Protein AF-A0A949HVX9-F1 (afdb_monomer_lite)

Sequence (159 aa):
MKTILMLPGAVFFIVCVFFFSPPAWAALSRADWGAPQVAVSESGGTWTIAGQKQVVRLDARTLALDIHAQGVDWRLFPSGTNDMIVKFHGRKFHMALADARDISIQPYDTGFKTGVKVTLSGFQHEGQDLDLTLYLTVCLQGANEELVFDTAATEGQAA

Radius of gyration: 30.61 Å; chains: 1; bounding box: 86×63×87 Å

pLDDT: mean 87.45, std 17.03, range [40.0, 98.81]

Foldseek 3Di:
DDDDDDDDDDPDPPPPPPPPPPPPPPDQDLVSVFWFPWDWDDDPQWIWIDTPFKIWIARQQQRWIWIDGPNDIDIDGGWDQAPDWKAAPNDTGTHTLNLFPDWDKDWDDPSFKTGIKIKGAQHDDPNDTFQKIKIWTFIQGGPNRPTDIDIDMDHDRMD

Secondary structure (DSSP, 8-state):
--------------------PPP--PPPPGGGGT----EEEEETTEEEEE-SSEEEEEETTT--EEEEETTEEEEE----TTSEEEEETTEEEEE-GGG-SEEEEEEEE-SSEEEEEEEEE--EETTEEP-EEEEEEEEEETTTTEEEEEEEEEESSB-

Structure (mmCIF, N/CA/C/O backbone):
data_AF-A0A949HVX9-F1
#
_entry.id   AF-A0A949HVX9-F1
#
loop_
_atom_site.group_PDB
_atom_site.id
_atom_site.type_symbol
_atom_site.label_atom_id
_atom_site.label_alt_id
_atom_site.label_comp_id
_atom_site.label_asym_id
_atom_site.label_entity_id
_atom_site.label_seq_id
_atom_site.pdbx_PDB_ins_code
_atom_site.Cartn_x
_atom_site.Cartn_y
_atom_site.Cartn_z
_atom_site.occupancy
_atom_site.B_iso_or_equiv
_atom_site.auth_seq_id
_atom_site.auth_comp_id
_atom_site.auth_asym_id
_atom_site.auth_atom_id
_atom_site.pdbx_PDB_model_num
ATOM 1 N N . MET A 1 1 ? 66.615 47.484 -61.111 1.00 41.00 1 MET A N 1
ATOM 2 C CA . MET A 1 1 ? 65.293 47.951 -60.633 1.00 41.00 1 MET A CA 1
ATOM 3 C C . MET A 1 1 ? 64.974 47.232 -59.332 1.00 41.00 1 MET A C 1
ATOM 5 O O . MET A 1 1 ? 65.143 46.024 -59.263 1.00 41.00 1 MET A O 1
ATOM 9 N N . LYS A 1 2 ? 64.659 48.011 -58.291 1.00 40.00 2 LYS A N 1
ATOM 10 C CA . LYS A 1 2 ? 64.444 47.607 -56.892 1.00 40.00 2 LYS A CA 1
ATOM 11 C C . LYS A 1 2 ? 63.163 46.787 -56.736 1.00 40.00 2 LYS A C 1
ATOM 13 O O . LYS A 1 2 ? 62.130 47.275 -57.172 1.00 40.00 2 LYS A O 1
ATOM 18 N N . THR A 1 3 ? 63.219 45.673 -56.003 1.00 42.44 3 THR A N 1
ATOM 19 C CA . THR A 1 3 ? 62.067 45.175 -55.229 1.00 42.44 3 THR A CA 1
ATOM 20 C C . THR A 1 3 ? 62.560 44.423 -53.993 1.00 42.44 3 THR A C 1
ATOM 22 O O . THR A 1 3 ? 62.956 43.270 -54.098 1.00 42.44 3 THR A O 1
ATOM 25 N N . ILE A 1 4 ? 62.550 45.076 -52.828 1.00 44.19 4 ILE A N 1
ATOM 26 C CA . ILE A 1 4 ? 62.495 44.424 -51.510 1.00 44.19 4 ILE A CA 1
ATOM 27 C C . ILE A 1 4 ? 61.557 45.289 -50.668 1.00 44.19 4 ILE A C 1
ATOM 29 O O . ILE A 1 4 ? 61.883 46.431 -50.348 1.00 44.19 4 ILE A O 1
ATOM 33 N N . LEU A 1 5 ? 60.373 44.757 -50.373 1.00 40.41 5 LEU A N 1
ATOM 34 C CA . LEU A 1 5 ? 59.415 45.331 -49.437 1.00 40.41 5 LEU A CA 1
ATOM 35 C C . LEU A 1 5 ? 59.586 44.576 -48.110 1.00 40.41 5 LEU A C 1
ATOM 37 O O . LEU A 1 5 ? 59.277 43.390 -48.030 1.00 40.41 5 LEU A O 1
ATOM 41 N N . MET A 1 6 ? 60.133 45.247 -47.096 1.00 45.16 6 MET A N 1
ATOM 42 C CA . MET A 1 6 ? 60.103 44.784 -45.706 1.00 45.16 6 MET A CA 1
ATOM 43 C C . MET A 1 6 ? 58.703 45.032 -45.128 1.00 45.16 6 MET A C 1
ATOM 45 O O . MET A 1 6 ? 58.199 46.149 -45.219 1.00 45.16 6 MET A O 1
ATOM 49 N N . LEU A 1 7 ? 58.106 44.020 -44.494 1.00 48.00 7 LEU A N 1
ATOM 50 C CA . LEU A 1 7 ? 56.978 44.180 -43.569 1.00 48.00 7 LEU A CA 1
ATOM 51 C C . LEU A 1 7 ? 57.454 43.846 -42.143 1.00 48.00 7 LEU A C 1
ATOM 53 O O . LEU A 1 7 ? 58.252 42.919 -41.982 1.00 48.00 7 LEU A O 1
ATOM 57 N N . PRO A 1 8 ? 57.013 44.597 -41.117 1.00 51.44 8 PRO A N 1
ATOM 58 C CA . PRO A 1 8 ? 57.473 44.427 -39.747 1.00 51.44 8 PRO A CA 1
ATOM 59 C C . PRO A 1 8 ? 56.808 43.215 -39.088 1.00 51.44 8 PRO A C 1
ATOM 61 O O . PRO A 1 8 ? 55.674 42.852 -39.399 1.00 51.44 8 PRO A O 1
ATOM 64 N N . GLY A 1 9 ? 57.551 42.586 -38.178 1.00 52.44 9 GLY A N 1
ATOM 65 C CA . GLY A 1 9 ? 57.164 41.361 -37.493 1.00 52.44 9 GLY A CA 1
ATOM 66 C C . GLY A 1 9 ? 55.847 41.486 -36.732 1.00 52.44 9 GLY A C 1
ATOM 67 O O . GLY A 1 9 ? 55.685 42.345 -35.868 1.00 52.44 9 GLY A O 1
ATOM 68 N N . ALA A 1 10 ? 54.929 40.571 -37.026 1.00 49.56 10 ALA A N 1
ATOM 69 C CA . ALA A 1 10 ? 53.779 40.295 -36.186 1.00 49.56 10 ALA A CA 1
ATOM 70 C C . ALA A 1 10 ? 54.189 39.239 -35.150 1.00 49.56 10 ALA A C 1
ATOM 72 O O . ALA A 1 10 ? 54.368 38.064 -35.472 1.00 49.56 10 ALA A O 1
ATOM 73 N N . VAL A 1 11 ? 54.373 39.670 -33.903 1.00 56.47 11 VAL A N 1
ATOM 74 C CA . VAL A 1 11 ? 54.506 38.773 -32.751 1.00 56.47 11 VAL A CA 1
ATOM 75 C C . VAL A 1 11 ? 53.143 38.122 -32.524 1.00 56.47 11 VAL A C 1
ATOM 77 O O . VAL A 1 11 ? 52.199 38.765 -32.072 1.00 56.47 11 VAL A O 1
ATOM 80 N N . PHE A 1 12 ? 53.029 36.846 -32.884 1.00 43.28 12 PHE A N 1
ATOM 81 C CA . PHE A 1 12 ? 51.829 36.042 -32.674 1.00 43.28 12 PHE A CA 1
ATOM 82 C C . PHE A 1 12 ? 51.803 35.577 -31.210 1.00 43.28 12 PHE A C 1
ATOM 84 O O .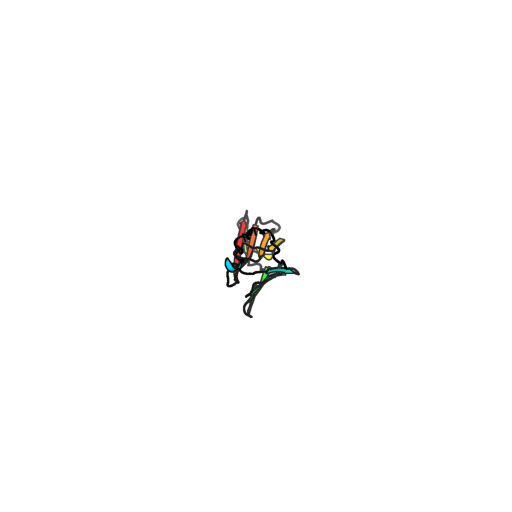 PHE A 1 12 ? 52.428 34.582 -30.847 1.00 43.28 12 PHE A O 1
ATOM 91 N N . PHE A 1 13 ? 51.114 36.318 -30.341 1.00 45.69 13 PHE A N 1
ATOM 92 C CA . PHE A 1 13 ? 50.778 35.835 -29.001 1.00 45.69 13 PHE A CA 1
ATOM 93 C C . PHE A 1 13 ? 49.689 34.763 -29.142 1.00 45.69 13 PHE A C 1
ATOM 95 O O . PHE A 1 13 ? 48.502 35.068 -29.246 1.00 45.69 13 PHE A O 1
ATOM 102 N N . ILE A 1 14 ? 50.095 33.492 -29.183 1.00 59.75 14 ILE A N 1
ATOM 103 C CA . ILE A 1 14 ? 49.174 32.365 -29.023 1.00 59.75 14 ILE A CA 1
ATOM 104 C C . ILE A 1 14 ? 48.728 32.364 -27.559 1.00 59.75 14 ILE A C 1
ATOM 106 O O . ILE A 1 14 ? 49.444 31.914 -26.667 1.00 59.75 14 ILE A O 1
ATOM 110 N N . VAL A 1 15 ? 47.538 32.905 -27.304 1.00 58.31 15 VAL A N 1
ATOM 111 C CA . VAL A 1 15 ? 46.822 32.691 -26.046 1.00 58.31 15 VAL A CA 1
ATOM 112 C C . VAL A 1 15 ? 46.255 31.274 -26.106 1.00 58.31 15 VAL A C 1
ATOM 114 O O . VAL A 1 15 ? 45.224 31.030 -26.729 1.00 58.31 15 VAL A O 1
ATOM 117 N N . CYS A 1 16 ? 46.951 30.320 -25.485 1.00 51.69 16 CYS A N 1
ATOM 118 C CA . CYS A 1 16 ? 46.395 29.002 -25.191 1.00 51.69 16 CYS A CA 1
ATOM 119 C C . CYS A 1 16 ? 45.261 29.171 -24.174 1.00 51.69 16 CYS A C 1
ATOM 121 O O . CYS A 1 16 ? 45.486 29.150 -22.964 1.00 51.69 16 CYS A O 1
ATOM 123 N N . VAL A 1 17 ? 44.036 29.360 -24.663 1.00 58.97 17 VAL A N 1
ATOM 124 C CA . VAL A 1 17 ? 42.829 29.210 -23.850 1.00 58.97 17 VAL A CA 1
ATOM 125 C C . VAL A 1 17 ? 42.705 27.724 -23.529 1.00 58.97 17 VAL A C 1
ATOM 127 O O . VAL A 1 17 ? 42.188 26.939 -24.322 1.00 58.97 17 VAL A O 1
ATOM 130 N N . PHE A 1 18 ? 43.229 27.314 -22.375 1.00 54.19 18 PHE A N 1
ATOM 131 C CA . PHE A 1 18 ? 42.891 26.022 -21.798 1.00 54.19 18 PHE A CA 1
ATOM 132 C C . PHE A 1 18 ? 41.406 26.068 -21.439 1.00 54.19 18 PHE A C 1
ATOM 134 O O . PHE A 1 18 ? 41.018 26.639 -20.421 1.00 54.19 18 PHE A O 1
ATOM 141 N N . PHE A 1 19 ? 40.565 25.488 -22.296 1.00 53.09 19 PHE A N 1
ATOM 142 C CA . PHE A 1 19 ? 39.205 25.124 -21.925 1.00 53.09 19 PHE A CA 1
ATOM 143 C C . PHE A 1 19 ? 39.306 24.083 -20.810 1.00 53.09 19 PHE A C 1
ATOM 145 O O . PHE A 1 19 ? 39.463 22.889 -21.061 1.00 53.09 19 PHE A O 1
ATOM 152 N N . PHE A 1 20 ? 39.265 24.555 -19.566 1.00 53.84 20 PHE A N 1
ATOM 153 C CA . PHE A 1 20 ? 39.072 23.720 -18.391 1.00 53.84 20 PHE A CA 1
ATOM 154 C C . PHE A 1 20 ? 37.652 23.151 -18.491 1.00 53.84 20 PHE A C 1
ATOM 156 O O . PHE A 1 20 ? 36.691 23.747 -18.012 1.00 53.84 20 PHE A O 1
ATOM 163 N N . SER A 1 21 ? 37.497 22.036 -19.208 1.00 62.53 21 SER A N 1
ATOM 164 C CA . SER A 1 21 ? 36.265 21.257 -19.136 1.00 62.53 21 SER A CA 1
ATOM 165 C C . SER A 1 21 ? 36.214 20.685 -17.723 1.00 62.53 21 SER A C 1
ATOM 167 O O . SER A 1 21 ? 37.126 19.932 -17.363 1.00 62.53 21 SER A O 1
ATOM 169 N N . PRO A 1 22 ? 35.228 21.056 -16.888 1.00 64.00 22 PRO A N 1
ATOM 170 C CA . PRO A 1 22 ? 35.071 20.391 -15.608 1.00 64.00 22 PRO A CA 1
ATOM 171 C C . PRO A 1 22 ? 34.901 18.890 -15.880 1.00 64.00 22 PRO A C 1
ATOM 173 O O . PRO A 1 22 ? 34.245 18.526 -16.863 1.00 64.00 22 PRO A O 1
ATOM 176 N N . PRO A 1 23 ? 35.509 18.007 -15.070 1.00 63.56 23 PRO A N 1
ATOM 177 C CA . PRO A 1 23 ? 35.271 16.583 -15.214 1.00 63.56 23 PRO A CA 1
ATOM 178 C C . PRO A 1 23 ? 33.762 16.353 -15.130 1.00 63.56 23 PRO A C 1
ATOM 180 O O . PRO A 1 23 ? 33.113 16.779 -14.174 1.00 63.56 23 PRO A O 1
ATOM 183 N N . ALA A 1 24 ? 33.199 15.717 -16.156 1.00 64.06 24 ALA A N 1
ATOM 184 C CA . ALA A 1 24 ? 31.819 15.275 -16.136 1.00 64.06 24 ALA A CA 1
ATOM 185 C C . ALA A 1 24 ? 31.716 14.149 -15.104 1.00 64.06 24 ALA A C 1
ATOM 187 O O . ALA A 1 24 ? 31.869 12.971 -15.421 1.00 64.06 24 ALA A O 1
ATOM 188 N N . TRP A 1 25 ? 31.502 14.509 -13.843 1.00 58.50 25 TRP A N 1
ATOM 189 C CA . TRP A 1 25 ? 30.959 13.582 -12.868 1.00 58.50 25 TRP A CA 1
ATOM 190 C C . TRP A 1 25 ? 29.518 13.330 -13.297 1.00 58.50 25 TRP A C 1
ATOM 192 O O . TRP A 1 25 ? 28.603 14.061 -12.922 1.00 58.50 25 TRP A O 1
ATOM 202 N N . ALA A 1 26 ? 29.330 12.356 -14.188 1.00 66.19 26 ALA A N 1
ATOM 203 C CA . ALA A 1 26 ? 28.004 11.874 -14.516 1.00 66.19 26 ALA A CA 1
ATOM 204 C C . ALA A 1 26 ? 27.376 11.393 -13.205 1.00 66.19 26 ALA A C 1
ATOM 206 O O . ALA A 1 26 ? 27.927 10.517 -12.536 1.00 66.19 26 ALA A O 1
ATOM 207 N N . ALA A 1 27 ? 26.267 12.016 -12.804 1.00 71.81 27 ALA A N 1
ATOM 208 C CA . ALA A 1 27 ? 25.485 11.519 -11.688 1.00 71.81 27 ALA A CA 1
ATOM 209 C C . ALA A 1 27 ? 25.090 10.077 -12.021 1.00 71.81 27 ALA A C 1
ATOM 211 O O . ALA A 1 27 ? 24.466 9.838 -13.056 1.00 71.81 27 ALA A O 1
ATOM 212 N N . LEU A 1 28 ? 25.514 9.131 -11.181 1.00 68.94 28 LEU A N 1
ATOM 213 C CA . LEU A 1 28 ? 25.163 7.724 -11.332 1.00 68.94 28 LEU A CA 1
ATOM 214 C C . LEU A 1 28 ? 23.642 7.603 -11.441 1.00 68.94 28 LEU A C 1
ATOM 216 O O . LEU A 1 28 ? 22.901 8.204 -10.655 1.00 68.94 28 LEU A O 1
ATOM 220 N N . SER A 1 29 ? 23.185 6.861 -12.443 1.00 73.44 29 SER A N 1
ATOM 221 C CA . SER A 1 29 ? 21.766 6.619 -12.650 1.00 73.44 29 SER A CA 1
ATOM 222 C C . SER A 1 29 ? 21.205 5.780 -11.503 1.00 73.44 29 SER A C 1
ATOM 224 O O . SER A 1 29 ? 21.926 5.090 -10.786 1.00 73.44 29 SER A O 1
ATOM 226 N N . ARG A 1 30 ? 19.884 5.802 -11.325 1.00 71.50 30 ARG A N 1
ATOM 227 C CA . ARG A 1 30 ? 19.208 4.989 -10.301 1.00 71.50 30 ARG A CA 1
ATOM 228 C C . ARG A 1 30 ? 19.527 3.493 -10.426 1.00 71.50 30 ARG A C 1
ATOM 230 O O . ARG A 1 30 ? 19.691 2.810 -9.419 1.00 71.50 30 ARG A O 1
ATOM 237 N N . ALA A 1 31 ? 19.654 3.024 -11.668 1.00 71.19 31 ALA A N 1
ATOM 238 C CA . ALA A 1 31 ? 20.035 1.656 -11.986 1.00 71.19 31 ALA A CA 1
ATOM 239 C C . ALA A 1 31 ? 21.468 1.339 -11.525 1.00 71.19 31 ALA A C 1
ATOM 241 O O . ALA A 1 31 ? 21.718 0.237 -11.043 1.00 71.19 31 ALA A O 1
ATOM 242 N N . ASP A 1 32 ? 22.379 2.316 -11.580 1.00 73.00 32 ASP A N 1
ATOM 243 C CA . ASP A 1 32 ? 23.760 2.156 -11.101 1.00 73.00 32 ASP A CA 1
ATOM 244 C C . ASP A 1 32 ? 23.834 2.014 -9.567 1.00 73.00 32 ASP A C 1
ATOM 246 O O . ASP A 1 32 ? 24.796 1.457 -9.043 1.00 73.00 32 ASP A O 1
ATOM 250 N N . TRP A 1 33 ? 22.794 2.457 -8.847 1.00 71.88 33 TRP A N 1
ATOM 251 C CA . TRP A 1 33 ? 22.609 2.232 -7.405 1.00 71.88 33 TRP A CA 1
ATOM 252 C C . TRP A 1 33 ? 21.775 0.983 -7.073 1.00 71.88 33 TRP A C 1
ATOM 254 O O . TRP A 1 33 ? 21.507 0.714 -5.902 1.00 71.88 33 TRP A O 1
ATOM 264 N N . GLY A 1 34 ? 21.354 0.214 -8.083 1.00 68.62 34 GLY A N 1
ATOM 265 C CA . GLY A 1 34 ? 20.570 -1.012 -7.911 1.00 68.62 34 GLY A CA 1
ATOM 266 C C . GLY A 1 34 ? 19.076 -0.801 -7.642 1.00 68.62 34 GLY A C 1
ATOM 267 O O . GLY A 1 34 ? 18.391 -1.757 -7.273 1.00 68.62 34 GLY A O 1
ATOM 268 N N . ALA A 1 35 ? 18.554 0.415 -7.826 1.00 73.06 35 ALA A N 1
ATOM 269 C CA . ALA A 1 35 ? 17.131 0.700 -7.676 1.00 73.06 35 ALA A CA 1
ATOM 270 C C . ALA A 1 35 ? 16.369 0.410 -8.983 1.00 73.06 35 ALA A C 1
ATOM 272 O O . ALA A 1 35 ? 16.822 0.833 -10.055 1.00 73.06 35 ALA A O 1
ATOM 273 N N . PRO A 1 36 ? 15.206 -0.262 -8.926 1.00 79.44 36 PRO A N 1
ATOM 274 C CA . PRO A 1 36 ? 14.437 -0.562 -10.125 1.00 79.44 36 PRO A CA 1
ATOM 275 C C . PRO A 1 36 ? 13.858 0.710 -10.754 1.00 79.44 36 PRO A C 1
ATOM 277 O O . PRO A 1 36 ? 13.480 1.664 -10.069 1.00 79.44 36 PRO A O 1
ATOM 280 N N . GLN A 1 37 ? 13.749 0.714 -12.083 1.00 88.50 37 GLN A N 1
ATOM 281 C CA . GLN A 1 37 ? 13.057 1.771 -12.815 1.00 88.50 37 GLN A CA 1
ATOM 282 C C . GLN A 1 37 ? 11.550 1.494 -12.801 1.00 88.50 37 GLN A C 1
ATOM 284 O O . GLN A 1 37 ? 11.033 0.768 -13.651 1.00 88.50 37 GLN A O 1
ATOM 289 N N . VAL A 1 38 ? 10.863 2.085 -11.826 1.00 94.88 38 VAL A N 1
ATOM 290 C CA . VAL A 1 38 ? 9.435 1.873 -11.565 1.00 94.88 38 VAL A CA 1
ATOM 291 C C . VAL A 1 38 ? 8.652 3.156 -11.812 1.00 94.88 38 VAL A C 1
ATOM 293 O O . VAL A 1 38 ? 9.041 4.228 -11.346 1.00 94.88 38 VAL A O 1
ATOM 296 N N . ALA A 1 39 ? 7.523 3.042 -12.505 1.00 96.25 39 ALA A N 1
ATOM 297 C CA . ALA A 1 39 ? 6.536 4.104 -12.642 1.00 96.25 39 ALA A CA 1
ATOM 298 C C . ALA A 1 39 ? 5.310 3.803 -11.772 1.00 96.25 39 ALA A C 1
ATOM 300 O O . ALA A 1 39 ? 4.814 2.677 -11.754 1.00 96.25 39 ALA A O 1
ATOM 301 N N . VAL A 1 40 ? 4.812 4.820 -11.070 1.00 98.31 40 VAL A N 1
ATOM 302 C CA . VAL A 1 40 ? 3.602 4.729 -10.245 1.00 98.31 40 VAL A CA 1
ATOM 303 C C . VAL A 1 40 ? 2.574 5.706 -10.792 1.00 98.31 40 VAL A C 1
ATOM 305 O O . VAL A 1 40 ? 2.875 6.885 -10.971 1.00 98.31 40 VAL A O 1
ATOM 308 N N . SER A 1 41 ? 1.367 5.221 -11.061 1.00 98.44 41 SER A N 1
ATOM 309 C CA . SER A 1 41 ? 0.265 6.033 -11.583 1.00 98.44 41 SER A CA 1
ATOM 310 C C . SER A 1 41 ? -1.067 5.600 -10.991 1.00 98.44 41 SER A C 1
ATOM 312 O O . SER A 1 41 ? -1.262 4.418 -10.716 1.00 98.44 41 SER A O 1
ATOM 314 N N . GLU A 1 42 ? -2.003 6.534 -10.875 1.00 98.31 42 GLU A N 1
ATOM 315 C CA . GLU A 1 42 ? -3.385 6.271 -10.476 1.00 98.31 42 GLU A CA 1
ATOM 316 C C . GLU A 1 42 ? -4.320 6.604 -11.640 1.00 98.31 42 GLU A C 1
ATOM 318 O O . GLU A 1 42 ? -4.105 7.578 -12.367 1.00 98.31 42 GLU A O 1
ATOM 323 N N . SER A 1 43 ? -5.316 5.747 -11.857 1.00 97.75 43 SER A N 1
ATOM 324 C CA . SER A 1 43 ? -6.414 6.012 -12.779 1.00 97.75 43 SER A CA 1
ATOM 325 C C . SER A 1 43 ? -7.637 5.197 -12.381 1.00 97.75 43 SER A C 1
ATOM 327 O O . SER A 1 43 ? -7.563 3.974 -12.243 1.00 97.75 43 SER A O 1
ATOM 329 N N . GLY A 1 44 ? -8.777 5.870 -12.223 1.00 95.56 44 GLY A N 1
ATOM 330 C CA . GLY A 1 44 ? -10.063 5.217 -11.986 1.00 95.56 44 GLY A CA 1
ATOM 331 C C . GLY A 1 44 ? -10.117 4.402 -10.692 1.00 95.56 44 GLY A C 1
ATOM 332 O O . GLY A 1 44 ? -10.794 3.377 -10.660 1.00 95.56 44 GLY A O 1
ATOM 333 N N . GLY A 1 45 ? -9.391 4.811 -9.647 1.00 96.25 45 GLY A N 1
ATOM 334 C CA . GLY A 1 45 ? -9.320 4.080 -8.380 1.00 96.25 45 GLY A CA 1
ATOM 335 C C . GLY A 1 45 ? -8.395 2.864 -8.418 1.00 96.25 45 GLY A C 1
ATOM 336 O O . GLY A 1 45 ? -8.383 2.084 -7.471 1.00 96.25 45 GLY A O 1
ATOM 337 N N . THR A 1 46 ? -7.614 2.690 -9.486 1.00 98.50 46 THR A N 1
ATOM 338 C CA . THR A 1 46 ? -6.581 1.656 -9.582 1.00 98.50 46 THR A CA 1
ATOM 339 C C . THR A 1 46 ? -5.200 2.295 -9.569 1.00 98.50 46 THR A C 1
ATOM 341 O O . THR A 1 46 ? -4.867 3.125 -10.419 1.00 98.50 46 THR A O 1
ATOM 344 N N . TRP A 1 47 ? -4.364 1.857 -8.635 1.00 98.75 47 TRP A N 1
ATOM 345 C CA . TRP A 1 47 ? -2.951 2.206 -8.575 1.00 98.75 47 TRP A CA 1
ATOM 346 C C . TRP A 1 47 ? -2.134 1.187 -9.349 1.00 98.75 47 TRP A C 1
ATOM 348 O O . TRP A 1 47 ? -2.209 -0.006 -9.079 1.00 98.75 47 TRP A O 1
ATOM 358 N N . THR A 1 48 ? -1.342 1.651 -10.306 1.00 98.81 48 THR A N 1
ATOM 359 C CA . THR A 1 48 ? -0.440 0.812 -11.099 1.00 98.81 48 THR A CA 1
ATOM 360 C C . THR A 1 48 ? 1.002 1.090 -10.700 1.00 98.81 48 THR A C 1
ATOM 362 O O . THR A 1 48 ? 1.438 2.239 -10.722 1.00 98.81 48 THR A O 1
ATOM 365 N N . ILE A 1 49 ? 1.736 0.029 -10.372 1.00 98.69 49 ILE A N 1
ATOM 366 C CA . ILE A 1 49 ? 3.178 0.014 -10.123 1.00 98.69 49 ILE A CA 1
ATOM 367 C C . ILE A 1 49 ? 3.804 -0.777 -11.272 1.00 98.69 49 ILE A C 1
ATOM 369 O O . ILE A 1 49 ? 3.728 -2.006 -11.310 1.00 98.69 49 ILE A O 1
ATOM 373 N N . ALA A 1 50 ? 4.359 -0.069 -12.249 1.00 98.19 50 ALA A N 1
ATOM 374 C CA . ALA A 1 50 ? 4.917 -0.650 -13.462 1.00 98.19 50 ALA A CA 1
ATOM 375 C C . ALA A 1 50 ? 6.446 -0.674 -13.388 1.00 98.19 50 ALA A C 1
ATOM 377 O O . ALA A 1 50 ? 7.091 0.374 -13.463 1.00 98.19 50 ALA A O 1
ATOM 378 N N . GLY A 1 51 ? 7.012 -1.869 -13.239 1.00 96.12 51 GLY A N 1
ATOM 379 C CA . GLY A 1 51 ? 8.420 -2.138 -13.503 1.00 96.12 51 GLY A CA 1
ATOM 380 C C . GLY A 1 51 ? 8.657 -2.541 -14.963 1.00 96.12 51 GLY A C 1
ATOM 381 O O . GLY A 1 51 ? 7.767 -2.459 -15.812 1.00 96.12 51 GLY A O 1
ATOM 382 N N . GLN A 1 52 ? 9.873 -2.978 -15.265 1.00 94.44 52 GLN A N 1
ATOM 383 C CA . GLN A 1 52 ? 10.287 -3.535 -16.553 1.00 94.44 52 GLN A CA 1
ATOM 384 C C . GLN A 1 52 ? 9.932 -5.022 -16.698 1.00 94.44 52 GLN A C 1
ATOM 386 O O . GLN A 1 52 ? 9.757 -5.505 -17.816 1.00 94.44 52 GLN A O 1
ATOM 391 N N . LYS A 1 53 ? 9.860 -5.764 -15.588 1.00 95.31 53 LYS A N 1
ATOM 392 C CA . LYS A 1 53 ? 9.619 -7.217 -15.552 1.00 95.31 53 LYS A CA 1
ATOM 393 C C . LYS A 1 53 ? 8.209 -7.563 -15.085 1.00 95.31 53 LYS A C 1
ATOM 395 O O . LYS A 1 53 ? 7.692 -8.617 -15.466 1.00 95.31 53 LYS A O 1
ATOM 400 N N . GLN A 1 54 ? 7.596 -6.700 -14.277 1.00 97.12 54 GLN A N 1
ATOM 401 C CA . GLN A 1 54 ? 6.250 -6.925 -13.762 1.00 97.12 54 GLN A CA 1
ATOM 402 C C . GLN A 1 54 ? 5.437 -5.648 -13.559 1.00 97.12 54 GLN A C 1
ATOM 404 O O . GLN A 1 54 ? 5.967 -4.551 -13.381 1.00 97.12 54 GLN A O 1
ATOM 409 N N . VAL A 1 55 ? 4.117 -5.818 -13.565 1.00 98.31 55 VAL A N 1
ATOM 410 C CA . VAL A 1 55 ? 3.142 -4.763 -13.289 1.00 98.31 55 VAL A CA 1
ATOM 411 C C . VAL A 1 55 ? 2.236 -5.222 -12.160 1.00 98.31 55 VAL A C 1
ATOM 413 O O . VAL A 1 55 ? 1.627 -6.286 -12.247 1.00 98.31 55 VAL A O 1
ATOM 416 N N . VAL A 1 56 ? 2.118 -4.399 -11.124 1.00 98.62 56 VAL A N 1
ATOM 417 C CA . VAL A 1 56 ? 1.197 -4.617 -10.005 1.00 98.62 56 VAL A CA 1
ATOM 418 C C . VAL A 1 56 ? 0.083 -3.588 -10.086 1.00 98.62 56 VAL A C 1
ATOM 420 O O . VAL A 1 56 ? 0.349 -2.399 -10.263 1.00 98.62 56 VAL A O 1
ATOM 423 N N . ARG A 1 57 ? -1.164 -4.032 -9.966 1.00 98.75 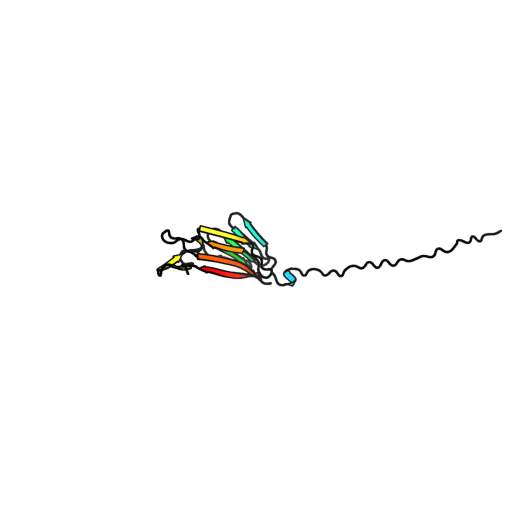57 ARG A N 1
ATOM 424 C CA . ARG A 1 57 ? -2.346 -3.173 -9.902 1.00 98.75 57 ARG A CA 1
ATOM 425 C C . ARG A 1 57 ? -3.044 -3.383 -8.571 1.00 98.75 57 ARG A C 1
ATOM 427 O O . ARG A 1 57 ? -3.316 -4.521 -8.215 1.00 98.75 57 ARG A O 1
ATOM 434 N N . LEU A 1 58 ? -3.309 -2.295 -7.863 1.00 98.81 58 LEU A N 1
ATOM 435 C CA . LEU A 1 58 ?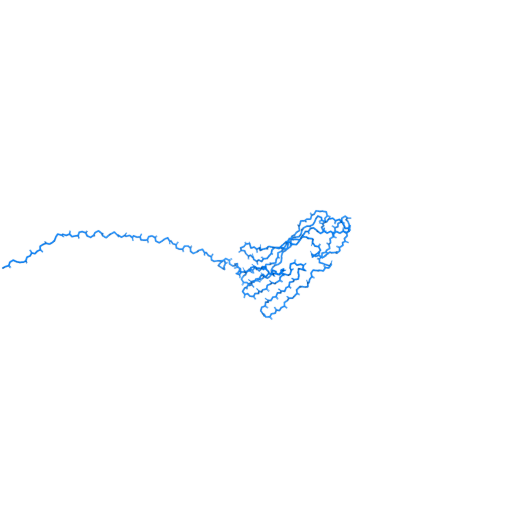 -4.003 -2.259 -6.581 1.00 98.81 58 LEU A CA 1
ATOM 436 C C . LEU A 1 58 ? -5.319 -1.504 -6.751 1.00 98.81 58 LEU A C 1
ATOM 438 O O . LEU A 1 58 ? -5.310 -0.330 -7.125 1.00 98.81 58 LEU A O 1
ATOM 442 N N . ASP A 1 59 ? -6.434 -2.152 -6.440 1.00 98.62 59 ASP A N 1
ATOM 443 C CA . ASP A 1 59 ? -7.727 -1.479 -6.338 1.00 98.62 59 ASP A CA 1
ATOM 444 C C . ASP A 1 59 ? -7.805 -0.708 -5.011 1.00 98.62 59 ASP A C 1
ATOM 446 O O . ASP A 1 59 ? -7.661 -1.278 -3.929 1.00 98.62 59 ASP A O 1
ATOM 450 N N . ALA A 1 60 ? -8.026 0.604 -5.085 1.00 97.75 60 ALA A N 1
ATOM 451 C CA . ALA A 1 60 ? -7.950 1.493 -3.929 1.00 97.75 60 ALA A CA 1
ATOM 452 C C . ALA A 1 60 ? -9.063 1.269 -2.897 1.00 97.75 60 ALA A C 1
ATOM 454 O O . ALA A 1 60 ? -8.925 1.702 -1.757 1.00 97.75 60 ALA A O 1
ATOM 455 N N . ARG A 1 61 ? -10.173 0.628 -3.279 1.00 97.00 61 ARG A N 1
ATOM 456 C CA . ARG A 1 61 ? -11.338 0.443 -2.405 1.00 97.00 61 ARG A CA 1
ATOM 457 C C . ARG A 1 61 ? -11.365 -0.940 -1.774 1.00 97.00 61 ARG A C 1
ATOM 459 O O . ARG A 1 61 ? -11.728 -1.084 -0.615 1.00 97.00 61 ARG A O 1
ATOM 466 N N . THR A 1 62 ? -11.050 -1.957 -2.559 1.00 97.94 62 THR A N 1
ATOM 467 C CA . THR A 1 62 ? -11.129 -3.364 -2.157 1.00 97.94 62 THR A CA 1
ATOM 468 C C . THR A 1 62 ? -9.790 -3.915 -1.694 1.00 97.94 62 THR A C 1
ATOM 470 O O . THR A 1 62 ? -9.758 -4.987 -1.097 1.00 97.94 62 THR A O 1
ATOM 473 N N . LEU A 1 63 ? -8.694 -3.205 -1.982 1.00 98.38 63 LEU A N 1
ATOM 474 C CA . LEU A 1 63 ? -7.317 -3.639 -1.752 1.00 98.38 63 LEU A CA 1
ATOM 475 C C . LEU A 1 63 ? -6.942 -4.936 -2.494 1.00 98.38 63 LEU A C 1
ATOM 477 O O . LEU A 1 63 ? -5.927 -5.555 -2.181 1.00 98.38 63 LEU A O 1
ATOM 481 N N . ALA A 1 64 ? -7.735 -5.334 -3.495 1.00 98.38 64 ALA A N 1
ATOM 482 C CA . ALA A 1 64 ? -7.390 -6.433 -4.385 1.00 98.38 64 ALA A CA 1
ATOM 483 C C . ALA A 1 64 ? -6.118 -6.096 -5.175 1.00 98.38 64 ALA A C 1
ATOM 485 O O . ALA A 1 64 ? -5.922 -4.947 -5.589 1.00 98.38 64 ALA A O 1
ATOM 486 N N . LEU A 1 65 ? -5.271 -7.104 -5.397 1.00 98.19 65 LEU A N 1
ATOM 487 C CA . LEU A 1 65 ? -4.028 -6.958 -6.151 1.00 98.19 65 LEU A CA 1
ATOM 488 C C . LEU A 1 65 ? -4.000 -7.914 -7.340 1.00 98.19 65 LEU A C 1
ATOM 490 O O . LEU A 1 65 ? -4.119 -9.126 -7.168 1.00 98.19 65 LEU A O 1
ATOM 494 N N . ASP A 1 66 ? -3.749 -7.372 -8.525 1.00 98.38 66 ASP A N 1
ATOM 495 C CA . ASP A 1 66 ? -3.380 -8.140 -9.711 1.00 98.38 66 ASP A CA 1
ATOM 496 C C . ASP A 1 66 ? -1.887 -7.943 -9.988 1.00 98.38 66 ASP A C 1
ATOM 498 O O . ASP A 1 66 ? -1.402 -6.814 -10.096 1.00 98.38 66 ASP A O 1
ATOM 502 N N . ILE A 1 67 ? -1.149 -9.038 -10.131 1.00 98.38 67 ILE A N 1
ATOM 503 C CA . ILE A 1 67 ? 0.284 -9.033 -10.427 1.00 98.38 67 ILE A CA 1
ATOM 504 C C . ILE A 1 67 ? 0.484 -9.742 -11.758 1.00 98.38 67 ILE A C 1
ATOM 506 O O . ILE A 1 67 ? 0.246 -10.943 -11.867 1.00 98.38 67 ILE A O 1
ATOM 510 N N . HIS A 1 68 ? 0.957 -9.001 -12.754 1.00 98.19 68 HIS A N 1
ATOM 511 C CA . HIS A 1 68 ? 1.343 -9.540 -14.049 1.00 98.19 68 HIS A CA 1
ATOM 512 C C . HIS A 1 68 ? 2.866 -9.627 -14.129 1.00 98.19 68 HIS A C 1
ATOM 514 O O . HIS A 1 68 ? 3.539 -8.594 -14.180 1.00 98.19 68 HIS A O 1
ATOM 520 N N . ALA A 1 69 ? 3.412 -10.841 -14.153 1.00 96.19 69 ALA A N 1
ATOM 521 C CA . ALA A 1 69 ? 4.851 -11.079 -14.219 1.00 96.19 69 ALA A CA 1
ATOM 522 C C . ALA A 1 69 ? 5.155 -12.251 -15.158 1.00 96.19 69 ALA A C 1
ATOM 524 O O . ALA A 1 69 ? 4.614 -13.342 -14.992 1.00 96.19 69 ALA A O 1
ATOM 525 N N . GLN A 1 70 ? 6.035 -12.035 -16.143 1.00 90.94 70 GLN A N 1
ATOM 526 C CA . GLN A 1 70 ? 6.509 -13.079 -17.070 1.00 90.94 70 GLN A CA 1
ATOM 527 C C . GLN A 1 70 ? 5.380 -13.902 -17.735 1.00 90.94 70 GLN A C 1
ATOM 529 O O . GLN A 1 70 ? 5.502 -15.110 -17.921 1.00 90.94 70 GLN A O 1
ATOM 534 N N . GLY A 1 71 ? 4.268 -13.250 -18.092 1.00 91.38 71 GLY A N 1
ATOM 535 C CA . GLY A 1 71 ? 3.119 -13.901 -18.735 1.00 91.38 71 GLY A CA 1
ATOM 536 C C . GLY A 1 71 ? 2.208 -14.691 -17.790 1.00 91.38 71 GLY A C 1
ATOM 537 O O . GLY A 1 71 ? 1.307 -15.379 -18.265 1.00 91.38 71 GLY A O 1
ATOM 538 N N . VAL A 1 72 ? 2.420 -14.594 -16.475 1.00 96.94 72 VAL A N 1
ATOM 539 C CA . VAL A 1 72 ? 1.562 -15.188 -15.444 1.00 96.94 72 VAL A CA 1
ATOM 540 C C . VAL A 1 72 ? 0.842 -14.082 -14.680 1.00 96.94 72 VAL A C 1
ATOM 542 O O . VAL A 1 72 ? 1.457 -13.091 -14.281 1.00 96.94 72 VAL A O 1
ATOM 545 N N . ASP A 1 73 ? -0.454 -14.288 -14.452 1.00 96.81 73 ASP A N 1
ATOM 546 C CA . ASP A 1 73 ? -1.288 -13.424 -13.621 1.00 96.81 73 ASP A CA 1
ATOM 547 C C . ASP A 1 73 ? -1.522 -14.065 -12.251 1.00 96.81 73 ASP A C 1
ATOM 549 O O . ASP A 1 73 ? -2.074 -15.165 -12.148 1.00 96.81 73 ASP A O 1
ATOM 553 N N . TRP A 1 74 ? -1.145 -13.353 -11.193 1.00 97.56 74 TRP A N 1
ATOM 554 C CA . TRP A 1 74 ? -1.489 -13.687 -9.814 1.00 97.56 74 TRP A CA 1
ATOM 555 C C . TRP A 1 74 ? -2.529 -12.702 -9.310 1.00 97.56 74 TRP A C 1
ATOM 557 O O . TRP A 1 74 ? -2.392 -11.497 -9.513 1.00 97.56 74 TRP A O 1
ATOM 567 N N . ARG A 1 75 ? -3.553 -13.211 -8.628 1.00 97.31 75 ARG A N 1
ATOM 568 C CA . ARG A 1 75 ? -4.615 -12.387 -8.051 1.00 97.31 75 ARG A CA 1
ATOM 569 C C . ARG A 1 75 ? -4.691 -12.612 -6.557 1.00 97.31 75 ARG A C 1
ATOM 571 O O . ARG A 1 75 ? -4.884 -13.747 -6.120 1.00 97.31 75 ARG A O 1
ATOM 578 N N . LEU A 1 76 ? -4.563 -11.539 -5.789 1.00 95.56 76 LEU A N 1
ATOM 579 C CA . LEU A 1 76 ? -4.920 -11.525 -4.381 1.00 95.56 76 LEU A CA 1
ATOM 580 C C . LEU A 1 76 ? -6.336 -10.971 -4.292 1.00 95.56 76 LEU A C 1
ATOM 582 O O . LEU A 1 76 ? -6.642 -9.904 -4.830 1.00 95.56 76 LEU A O 1
ATOM 586 N N . PHE A 1 77 ? -7.200 -11.752 -3.653 1.00 95.69 77 PHE A N 1
ATOM 587 C CA . PHE A 1 77 ? -8.611 -11.429 -3.530 1.00 95.69 77 PHE A CA 1
ATOM 588 C C . PHE A 1 77 ? -8.823 -10.112 -2.768 1.00 95.69 77 PHE A C 1
ATOM 590 O O . PHE A 1 77 ? -7.964 -9.725 -1.974 1.00 95.69 77 PHE A O 1
ATOM 597 N N . PRO A 1 78 ? -9.970 -9.444 -2.990 1.00 98.12 78 PRO A N 1
ATOM 598 C CA . PRO A 1 78 ? -10.417 -8.338 -2.156 1.00 98.12 78 PRO A CA 1
ATOM 599 C C . PRO A 1 78 ? -10.260 -8.620 -0.663 1.00 98.12 78 PRO A C 1
ATOM 601 O O . PRO A 1 78 ? -10.485 -9.748 -0.215 1.00 98.12 78 PRO A O 1
ATOM 604 N N . SER A 1 79 ? -9.950 -7.563 0.083 1.00 97.94 79 SER A N 1
ATOM 605 C CA . SER A 1 79 ? -9.953 -7.548 1.541 1.00 97.94 79 SER A CA 1
ATOM 606 C C . SER A 1 79 ? -11.247 -8.154 2.094 1.00 97.94 79 SER A C 1
ATOM 608 O O . SER A 1 79 ? -12.349 -7.828 1.638 1.00 97.94 79 SER A O 1
ATOM 610 N N . GLY A 1 80 ? -11.108 -9.063 3.057 1.00 96.25 80 GLY A N 1
ATOM 611 C CA . GLY A 1 80 ? -12.206 -9.825 3.637 1.00 96.25 80 GLY A CA 1
ATOM 612 C C . GLY A 1 80 ? -12.206 -9.773 5.158 1.00 96.25 80 GLY A C 1
ATOM 613 O O . GLY A 1 80 ? -11.256 -9.342 5.798 1.00 96.25 80 GLY A O 1
ATOM 614 N N . THR A 1 81 ? -13.279 -10.268 5.776 1.00 93.38 81 THR A N 1
ATOM 615 C CA . THR A 1 81 ? -13.472 -10.146 7.231 1.00 93.38 81 THR A CA 1
ATOM 616 C C . THR A 1 81 ? -12.359 -10.783 8.060 1.00 93.38 81 THR A C 1
ATOM 618 O O . THR A 1 81 ? -12.228 -10.443 9.222 1.00 93.38 81 THR A O 1
ATOM 621 N N . ASN A 1 82 ? -11.561 -11.695 7.499 1.00 94.31 82 ASN A N 1
ATOM 622 C CA . ASN A 1 82 ? -10.511 -12.420 8.216 1.00 94.31 82 ASN A CA 1
ATOM 623 C C . ASN A 1 82 ? -9.102 -11.835 8.029 1.00 94.31 82 ASN A C 1
ATOM 625 O O . ASN A 1 82 ? -8.141 -12.490 8.432 1.00 94.31 82 ASN A O 1
ATOM 629 N N . ASP A 1 83 ? -8.964 -10.646 7.441 1.00 95.25 83 ASP A N 1
ATOM 630 C CA . ASP A 1 83 ? -7.649 -10.040 7.200 1.00 95.25 83 ASP A CA 1
ATOM 631 C C . ASP A 1 83 ? -6.935 -9.667 8.503 1.00 95.25 83 ASP A C 1
ATOM 633 O O . ASP A 1 83 ? -5.713 -9.775 8.604 1.00 95.25 83 ASP A O 1
ATOM 637 N N . MET A 1 84 ? -7.700 -9.242 9.512 1.00 95.62 84 MET A N 1
ATOM 638 C CA . MET A 1 84 ? -7.187 -8.855 10.820 1.00 95.62 84 MET A CA 1
ATOM 639 C C . MET A 1 84 ? -7.943 -9.545 11.948 1.00 95.62 84 MET A C 1
ATOM 641 O O . MET A 1 84 ? -9.146 -9.802 11.863 1.00 95.62 84 MET A O 1
ATOM 645 N N . ILE A 1 85 ? -7.233 -9.778 13.050 1.00 96.81 85 ILE A N 1
ATOM 646 C CA . ILE A 1 85 ? -7.823 -10.052 14.360 1.00 96.81 85 ILE A CA 1
ATOM 647 C C . ILE A 1 85 ? -7.457 -8.868 15.244 1.00 96.81 85 ILE A C 1
ATOM 649 O O . ILE A 1 85 ? -6.287 -8.701 15.569 1.00 96.81 85 ILE A O 1
ATOM 653 N N . VAL A 1 86 ? -8.453 -8.082 15.641 1.00 95.75 86 VAL A N 1
ATOM 654 C CA . VAL A 1 86 ? -8.269 -6.897 16.484 1.00 95.75 86 VAL A CA 1
ATOM 655 C C . VAL A 1 86 ? -8.737 -7.206 17.897 1.00 95.75 86 VAL A C 1
ATOM 657 O O . VAL A 1 86 ? -9.793 -7.815 18.105 1.00 95.75 86 VAL A O 1
ATOM 660 N N . LYS A 1 87 ? -7.959 -6.782 18.887 1.00 95.69 87 LYS A N 1
ATOM 661 C CA . LYS A 1 87 ? -8.295 -6.798 20.304 1.00 95.69 87 LYS A CA 1
ATOM 662 C C . LYS A 1 87 ? -8.607 -5.381 20.775 1.00 95.69 87 LYS A C 1
ATOM 664 O O . LYS A 1 87 ? -7.746 -4.513 20.774 1.00 95.69 87 LYS A O 1
ATOM 669 N N . PHE A 1 88 ? -9.817 -5.175 21.288 1.00 95.19 88 PHE A N 1
ATOM 670 C CA . PHE A 1 88 ? -10.264 -3.891 21.830 1.00 95.19 88 PHE A CA 1
ATOM 671 C C . PHE A 1 88 ? -11.119 -4.116 23.082 1.00 95.19 88 PHE A C 1
ATOM 673 O O . PHE A 1 88 ? -11.994 -4.985 23.104 1.00 95.19 88 PHE A O 1
ATOM 680 N N . HIS A 1 89 ? -10.815 -3.400 24.170 1.00 92.25 89 HIS A N 1
ATOM 681 C CA . HIS A 1 89 ? -11.439 -3.593 25.492 1.00 92.25 89 HIS A CA 1
ATOM 682 C C . HIS A 1 89 ? -11.533 -5.068 25.942 1.00 92.25 89 HIS A C 1
ATOM 684 O O . HIS A 1 89 ? -12.532 -5.518 26.499 1.00 92.25 89 HIS A O 1
ATOM 690 N N . GLY A 1 90 ? -10.482 -5.851 25.677 1.00 92.31 90 GLY A N 1
ATOM 691 C CA . GLY A 1 90 ? -10.396 -7.263 26.071 1.00 92.31 90 GLY A CA 1
ATOM 692 C C . GLY A 1 90 ? -11.172 -8.245 25.184 1.00 92.31 90 GLY A C 1
ATOM 693 O O . GLY A 1 90 ? -10.998 -9.452 25.350 1.00 92.31 90 GLY A O 1
ATOM 694 N N . ARG A 1 91 ? -11.960 -7.764 24.217 1.00 94.88 91 ARG A N 1
ATOM 695 C CA . ARG A 1 91 ? -12.644 -8.590 23.211 1.00 94.88 91 ARG A CA 1
ATOM 696 C C . ARG A 1 91 ? -11.772 -8.729 21.969 1.00 94.88 91 ARG A C 1
ATOM 698 O O . ARG A 1 91 ? -11.046 -7.799 21.642 1.00 94.88 91 ARG A O 1
ATOM 705 N N . LYS A 1 92 ? -11.849 -9.878 21.293 1.00 96.69 92 LYS A N 1
ATOM 706 C CA . LYS A 1 92 ? -11.220 -10.107 19.986 1.00 96.69 92 LYS A CA 1
ATOM 707 C C . LYS A 1 92 ? -12.292 -10.269 18.923 1.00 96.69 92 LYS A C 1
ATOM 709 O O . LYS A 1 92 ? -13.268 -10.979 19.162 1.00 96.69 92 LYS A O 1
ATOM 714 N N . PHE A 1 93 ? -12.089 -9.662 17.767 1.00 96.44 93 PHE A N 1
ATOM 715 C CA . PHE A 1 93 ? -12.972 -9.806 16.617 1.00 96.44 93 PHE A CA 1
ATOM 716 C C . PHE A 1 93 ? -12.181 -9.722 15.315 1.00 96.44 93 PHE A C 1
ATOM 718 O O . PHE A 1 93 ? -11.048 -9.247 15.274 1.00 96.44 93 PHE A O 1
ATOM 725 N N . HIS A 1 94 ? -12.800 -10.239 14.264 1.00 97.12 94 HIS A N 1
ATOM 726 C CA . HIS A 1 94 ? -12.283 -10.238 12.906 1.00 97.12 94 HIS A CA 1
ATOM 727 C C . HIS A 1 94 ? -12.707 -8.949 12.187 1.00 97.12 94 HIS A C 1
ATOM 729 O O . HIS A 1 94 ? -13.806 -8.448 12.438 1.00 97.12 94 HIS A O 1
ATOM 735 N N . MET A 1 95 ? -11.840 -8.399 11.338 1.00 96.06 95 MET A N 1
ATOM 736 C CA . MET A 1 95 ? -12.094 -7.166 10.585 1.00 96.06 95 MET A CA 1
ATOM 737 C C . MET A 1 95 ? -11.369 -7.188 9.236 1.00 96.06 95 MET A C 1
ATOM 739 O O . MET A 1 95 ? -10.264 -7.728 9.135 1.00 96.06 95 MET A O 1
ATOM 743 N N . ALA A 1 96 ? -11.983 -6.584 8.216 1.00 97.56 96 ALA A N 1
ATOM 744 C CA . ALA A 1 96 ? -11.355 -6.394 6.915 1.00 97.56 96 ALA A CA 1
ATOM 745 C C . ALA A 1 96 ? -10.467 -5.144 6.907 1.00 97.56 96 ALA A C 1
ATOM 747 O O . ALA A 1 96 ? -10.784 -4.136 7.536 1.00 97.56 96 ALA A O 1
ATOM 748 N N . LEU A 1 97 ? -9.372 -5.160 6.146 1.00 97.81 97 LEU A N 1
ATOM 749 C CA . LEU A 1 97 ? -8.571 -3.952 5.901 1.00 97.81 97 LEU A CA 1
ATOM 750 C C . LEU A 1 97 ? -9.394 -2.852 5.207 1.00 97.81 97 LEU A C 1
ATOM 752 O O . LEU A 1 97 ? -9.250 -1.674 5.529 1.00 97.81 97 LEU A O 1
ATOM 756 N N . ALA A 1 98 ? -10.296 -3.239 4.301 1.00 97.75 98 ALA A N 1
ATOM 757 C CA . ALA A 1 98 ? -11.201 -2.335 3.594 1.00 97.75 98 ALA A CA 1
ATOM 758 C C . ALA A 1 98 ? -12.347 -1.778 4.466 1.00 97.75 98 ALA A C 1
ATOM 760 O O . ALA A 1 98 ? -13.090 -0.920 3.993 1.00 97.75 98 ALA A O 1
ATOM 761 N N . ASP A 1 99 ? -12.482 -2.212 5.729 1.00 97.44 99 ASP A N 1
ATOM 76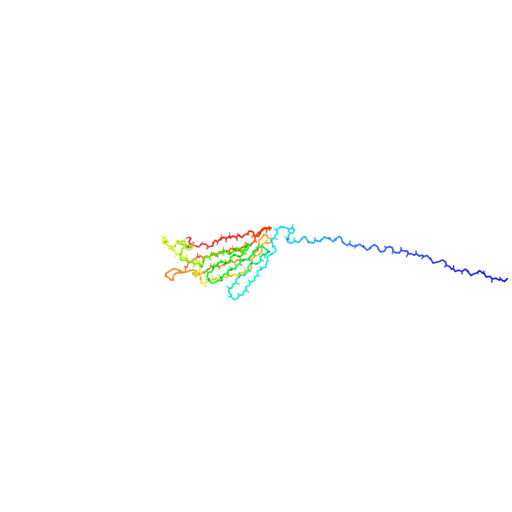2 C CA . ASP A 1 99 ? -13.402 -1.580 6.691 1.00 97.44 99 ASP A CA 1
ATOM 763 C C . ASP A 1 99 ? -12.872 -0.224 7.201 1.00 97.44 99 ASP A C 1
ATOM 765 O O . ASP A 1 99 ? -13.585 0.504 7.900 1.00 97.44 99 ASP A O 1
ATOM 769 N N . ALA A 1 100 ? -11.631 0.137 6.855 1.00 97.94 100 ALA A N 1
ATOM 770 C CA . ALA A 1 100 ? -11.101 1.476 7.069 1.00 97.94 100 ALA A CA 1
ATOM 771 C C . ALA A 1 100 ? -12.000 2.520 6.394 1.00 97.94 100 ALA A C 1
ATOM 773 O O . ALA A 1 100 ? -12.335 2.420 5.213 1.00 97.94 100 ALA A O 1
ATOM 774 N N . ARG A 1 101 ? -12.374 3.559 7.141 1.00 97.62 101 ARG A N 1
ATOM 775 C CA . ARG A 1 101 ? -13.179 4.664 6.600 1.00 97.62 101 ARG A CA 1
ATOM 776 C C . ARG A 1 101 ? -12.354 5.658 5.807 1.00 97.62 101 ARG A C 1
ATOM 778 O O . ARG A 1 101 ? -12.896 6.329 4.932 1.00 97.62 101 ARG A O 1
ATOM 785 N N . ASP A 1 102 ? -11.072 5.750 6.129 1.00 97.94 102 ASP A N 1
ATOM 786 C CA . ASP A 1 102 ? -10.102 6.538 5.391 1.00 97.94 102 ASP A CA 1
ATOM 787 C C . ASP A 1 102 ? -9.036 5.594 4.828 1.00 97.94 102 ASP A C 1
ATOM 789 O O . ASP A 1 102 ? -8.315 4.925 5.576 1.00 97.94 102 ASP A O 1
ATOM 793 N N . ILE A 1 103 ? -8.993 5.528 3.496 1.00 98.38 103 ILE A N 1
ATOM 794 C CA . ILE A 1 103 ? -7.992 4.799 2.723 1.00 98.38 103 ILE A CA 1
ATOM 795 C C . ILE A 1 103 ? -7.258 5.829 1.873 1.00 98.38 103 ILE A C 1
ATOM 797 O O . ILE A 1 103 ? -7.774 6.311 0.862 1.00 98.38 103 ILE A O 1
ATOM 801 N N . SER A 1 104 ? -6.037 6.156 2.281 1.00 98.31 104 SER A N 1
ATOM 802 C CA . SER A 1 104 ? -5.181 7.108 1.580 1.00 98.31 104 SER A CA 1
ATOM 803 C C . SER A 1 104 ? -4.025 6.377 0.919 1.00 98.31 104 SER A C 1
ATOM 805 O O . SER A 1 104 ? -3.284 5.647 1.575 1.00 98.31 104 SER A O 1
ATOM 807 N N . ILE A 1 105 ? -3.860 6.564 -0.389 1.00 98.75 105 ILE A N 1
ATOM 808 C CA . ILE A 1 105 ? -2.797 5.929 -1.168 1.00 98.75 105 ILE A CA 1
ATOM 809 C C . ILE A 1 105 ? -1.974 7.015 -1.845 1.00 98.75 105 ILE A C 1
ATOM 811 O O . ILE A 1 105 ? -2.513 7.968 -2.405 1.00 98.75 105 ILE A O 1
ATOM 815 N N . GLN A 1 106 ? -0.655 6.873 -1.787 1.00 98.56 106 GLN A N 1
ATOM 816 C CA . GLN A 1 106 ? 0.281 7.814 -2.391 1.00 98.56 106 GLN A CA 1
ATOM 817 C C . GLN A 1 106 ? 1.502 7.089 -2.967 1.00 98.56 106 GLN A C 1
ATOM 819 O O . GLN A 1 106 ? 1.867 6.020 -2.458 1.00 98.56 106 GLN A O 1
ATOM 824 N N . PRO A 1 107 ? 2.193 7.678 -3.964 1.00 98.44 107 PRO A N 1
ATOM 825 C CA . PRO A 1 107 ? 3.489 7.180 -4.392 1.00 98.44 107 PRO A CA 1
ATOM 826 C C . PRO A 1 107 ? 4.461 7.103 -3.213 1.00 98.44 107 PRO A C 1
ATOM 828 O O . PRO A 1 107 ? 4.478 7.964 -2.325 1.00 98.44 107 PRO A O 1
ATOM 831 N N . TYR A 1 108 ? 5.277 6.059 -3.219 1.00 97.69 108 TYR A N 1
ATOM 832 C CA . TYR A 1 108 ? 6.287 5.806 -2.210 1.00 97.69 108 TYR A CA 1
ATOM 833 C C . TYR A 1 108 ? 7.586 5.395 -2.890 1.00 97.69 108 TYR A C 1
ATOM 835 O O . TYR A 1 108 ? 7.639 4.402 -3.611 1.00 97.69 108 TYR A O 1
ATOM 843 N N . ASP A 1 109 ? 8.625 6.192 -2.679 1.00 94.81 109 ASP A N 1
ATOM 844 C CA . ASP A 1 109 ? 9.936 6.016 -3.288 1.00 94.81 109 ASP A CA 1
ATOM 845 C C . ASP A 1 109 ? 11.003 6.302 -2.233 1.00 94.81 109 ASP A C 1
ATOM 847 O O . ASP A 1 109 ? 11.092 7.414 -1.711 1.00 94.81 109 ASP A O 1
ATOM 851 N N . THR A 1 110 ? 11.785 5.283 -1.885 1.00 91.88 110 THR A N 1
ATOM 852 C CA . THR A 1 110 ? 12.851 5.389 -0.875 1.00 91.88 110 THR A CA 1
ATOM 853 C C . THR A 1 110 ? 14.241 5.508 -1.489 1.00 91.88 110 THR A C 1
ATOM 855 O O . THR A 1 110 ? 15.229 5.541 -0.759 1.00 91.88 110 THR A O 1
ATOM 858 N N . GLY A 1 111 ? 14.344 5.495 -2.819 1.00 87.56 111 GLY A N 1
ATOM 859 C CA . GLY A 1 111 ? 15.611 5.333 -3.528 1.00 87.56 111 GLY A CA 1
ATOM 860 C C . GLY A 1 111 ? 16.112 3.886 -3.608 1.00 87.56 111 GLY A C 1
ATOM 861 O O . GLY A 1 111 ? 16.978 3.621 -4.431 1.00 87.56 111 GLY A O 1
ATOM 862 N N . PHE A 1 112 ? 15.550 2.946 -2.836 1.00 87.19 112 PHE A N 1
ATOM 863 C CA . PHE A 1 112 ? 15.889 1.511 -2.901 1.00 87.19 112 PHE A CA 1
ATOM 864 C C . PHE A 1 112 ? 14.700 0.621 -3.294 1.00 87.19 112 PHE A C 1
ATOM 866 O O . PHE A 1 112 ? 14.894 -0.450 -3.867 1.00 87.19 112 PHE A O 1
ATOM 873 N N . LYS A 1 113 ? 13.472 1.065 -3.005 1.00 93.50 113 LYS A N 1
ATOM 874 C CA . LYS A 1 113 ? 12.221 0.450 -3.463 1.00 93.50 113 LYS A CA 1
ATOM 875 C C . LYS A 1 113 ? 11.225 1.534 -3.864 1.00 93.50 113 LYS A C 1
ATOM 877 O O . LYS A 1 113 ? 11.251 2.638 -3.309 1.00 93.50 113 LYS A O 1
ATOM 882 N N . THR A 1 114 ? 10.349 1.210 -4.806 1.00 96.75 114 THR A N 1
ATOM 883 C CA . THR A 1 114 ? 9.375 2.157 -5.356 1.00 96.75 114 THR A CA 1
ATOM 884 C C . THR A 1 114 ? 8.023 1.477 -5.559 1.00 96.75 114 THR A C 1
ATOM 886 O O . THR A 1 114 ? 7.950 0.339 -6.022 1.00 96.75 114 THR A O 1
ATOM 889 N N . GLY A 1 115 ? 6.943 2.169 -5.211 1.00 98.25 115 GLY A N 1
ATOM 890 C CA . GLY A 1 115 ? 5.575 1.675 -5.317 1.00 98.25 115 GLY A CA 1
ATOM 891 C C . GLY A 1 115 ? 4.593 2.615 -4.632 1.00 98.25 115 GLY A C 1
ATOM 892 O O . GLY A 1 115 ? 4.650 3.828 -4.835 1.00 98.25 115 GLY A O 1
ATOM 893 N N . VAL A 1 116 ? 3.698 2.070 -3.813 1.00 98.75 116 VAL A N 1
ATOM 894 C CA . VAL A 1 116 ? 2.704 2.857 -3.074 1.00 98.75 116 VAL A CA 1
ATOM 895 C C . VAL A 1 116 ? 2.801 2.631 -1.574 1.00 98.75 116 VAL A C 1
ATOM 897 O O . VAL A 1 116 ? 3.165 1.548 -1.111 1.00 98.75 116 VAL A O 1
ATOM 900 N N . LYS A 1 117 ? 2.423 3.664 -0.822 1.00 98.69 117 LYS A N 1
ATOM 901 C CA . LYS A 1 117 ? 2.092 3.579 0.599 1.00 98.69 117 LYS A CA 1
ATOM 902 C C . LYS A 1 117 ? 0.584 3.747 0.745 1.00 98.69 117 LYS A C 1
ATOM 904 O O . LYS A 1 117 ? 0.035 4.710 0.213 1.00 98.69 117 LYS A O 1
ATOM 909 N N . VAL A 1 118 ? -0.041 2.832 1.473 1.00 98.81 118 VAL A N 1
ATOM 910 C CA . VAL A 1 118 ? -1.460 2.824 1.824 1.00 98.81 118 VAL A CA 1
ATOM 911 C C . VAL A 1 118 ? -1.571 3.101 3.319 1.00 98.81 118 VAL A C 1
ATOM 913 O O . VAL A 1 118 ? -0.992 2.379 4.126 1.00 98.81 118 VAL A O 1
ATOM 916 N N . THR A 1 119 ? -2.302 4.142 3.689 1.00 98.75 119 THR A N 1
ATOM 917 C CA . THR A 1 119 ? -2.667 4.441 5.073 1.00 98.75 119 THR A CA 1
ATOM 918 C C . THR A 1 119 ? -4.136 4.087 5.257 1.00 98.75 119 THR A C 1
ATOM 920 O O . THR A 1 119 ? -4.980 4.608 4.529 1.00 98.75 119 THR A O 1
ATOM 923 N N . LEU A 1 120 ? -4.430 3.209 6.212 1.00 98.69 120 LEU A N 1
ATOM 924 C CA . LEU A 1 120 ? -5.779 2.761 6.551 1.00 98.69 120 LEU A CA 1
ATOM 925 C C . LEU A 1 120 ? -6.113 3.246 7.958 1.00 98.69 120 LEU A C 1
ATOM 927 O O . LEU A 1 120 ? -5.388 2.922 8.901 1.00 98.69 120 LEU A O 1
ATOM 931 N N . SER A 1 121 ? -7.182 4.022 8.117 1.00 98.38 121 SER A N 1
ATOM 932 C CA . SER A 1 121 ? -7.585 4.545 9.426 1.00 98.38 121 SER A CA 1
ATOM 933 C C . SER A 1 121 ? -9.098 4.744 9.547 1.00 98.38 121 SER A C 1
ATOM 935 O O . SER A 1 121 ? -9.869 4.484 8.617 1.00 98.38 121 SER A O 1
ATOM 937 N N . GLY A 1 122 ? -9.541 5.167 10.733 1.00 97.50 122 GLY A N 1
ATOM 938 C CA . GLY A 1 122 ? -10.959 5.388 11.021 1.00 97.50 122 GLY A CA 1
ATOM 939 C C . GLY A 1 122 ? -11.766 4.093 11.113 1.00 97.50 122 GLY A C 1
ATOM 940 O O . GLY A 1 122 ? -12.946 4.076 10.764 1.00 97.50 122 GLY A O 1
ATOM 941 N N . PHE A 1 123 ? -11.130 3.000 11.541 1.00 97.56 123 PHE A N 1
ATOM 942 C CA . PHE A 1 123 ? -11.816 1.739 11.800 1.00 97.56 123 PHE A CA 1
ATOM 943 C C . PHE A 1 123 ? -12.841 1.903 12.929 1.00 97.56 123 PHE A C 1
ATOM 945 O O . PHE A 1 123 ? -12.602 2.617 13.904 1.00 97.56 123 PHE A O 1
ATOM 952 N N . GLN A 1 124 ? -13.971 1.203 12.820 1.00 96.31 124 GLN A N 1
ATOM 953 C CA . GLN A 1 124 ? -14.989 1.171 13.867 1.00 96.31 124 GLN A CA 1
ATOM 954 C C . GLN A 1 124 ? -15.454 -0.246 14.180 1.00 96.31 124 GLN A C 1
ATOM 956 O O . GLN A 1 124 ? -15.567 -1.090 13.292 1.00 96.31 124 GLN A O 1
ATOM 961 N N . HIS A 1 125 ? -15.820 -0.476 15.438 1.00 94.81 125 HIS A N 1
ATOM 962 C CA . HIS A 1 125 ? -16.500 -1.692 15.869 1.00 94.81 125 HIS A CA 1
ATOM 963 C C . HIS A 1 125 ? -17.655 -1.344 16.812 1.00 94.81 125 HIS A C 1
ATOM 965 O O . HIS A 1 125 ? -17.468 -0.612 17.780 1.00 94.81 125 HIS A O 1
ATOM 971 N N . GLU A 1 126 ? -18.863 -1.837 16.515 1.00 93.69 126 GLU A N 1
ATOM 972 C CA . GLU A 1 126 ? -20.082 -1.564 17.305 1.00 93.69 126 GLU A CA 1
ATOM 973 C C . GLU A 1 126 ? -20.339 -0.057 17.547 1.00 93.69 126 GLU A C 1
ATOM 975 O O . GLU A 1 126 ? -20.813 0.356 18.604 1.00 93.69 126 GLU A O 1
ATOM 980 N N . GLY A 1 127 ? -20.012 0.781 16.555 1.00 92.94 127 GLY A N 1
ATOM 981 C CA . GLY A 1 127 ? -20.183 2.238 16.615 1.00 92.94 127 GLY A CA 1
ATOM 982 C C . GLY A 1 127 ? -19.114 2.987 17.416 1.00 92.94 127 GLY A C 1
ATOM 983 O O . GLY A 1 127 ? -19.226 4.200 17.573 1.00 92.94 127 GLY A O 1
ATOM 984 N N . GLN A 1 128 ? -18.087 2.291 17.909 1.00 94.75 128 GLN A N 1
ATOM 985 C CA . GLN A 1 128 ? -16.944 2.886 18.600 1.00 94.75 128 GLN A CA 1
ATOM 986 C C . GLN A 1 128 ? -15.751 2.996 17.652 1.00 94.75 128 GLN A C 1
ATOM 988 O O . GLN A 1 128 ? -15.472 2.058 16.902 1.00 94.75 128 GLN A O 1
ATOM 993 N N . ASP A 1 129 ? -15.053 4.129 17.703 1.00 95.75 129 ASP A N 1
ATOM 994 C CA . ASP A 1 129 ? -13.795 4.323 16.987 1.00 95.75 129 ASP A CA 1
ATOM 995 C C . ASP A 1 129 ? -12.694 3.457 17.593 1.00 95.75 129 ASP A C 1
ATOM 997 O O . ASP A 1 129 ? -12.510 3.407 18.812 1.00 95.75 129 ASP A O 1
ATOM 1001 N N . LEU A 1 130 ? -11.956 2.780 16.719 1.00 96.62 130 LEU A N 1
ATOM 1002 C CA . LEU A 1 130 ? -10.738 2.080 17.082 1.00 96.62 130 LEU A CA 1
ATOM 1003 C C . LEU A 1 130 ? -9.567 3.031 16.858 1.00 96.62 130 LEU A C 1
ATOM 1005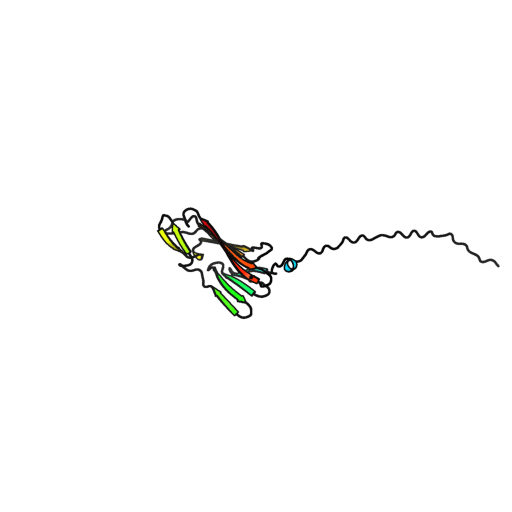 O O . LEU A 1 130 ? -9.369 3.533 15.751 1.00 96.62 130 LEU A O 1
ATOM 1009 N N . ASP A 1 131 ? -8.771 3.248 17.902 1.00 94.44 131 ASP A N 1
ATOM 1010 C CA . ASP A 1 131 ? -7.495 3.961 17.808 1.00 94.44 131 ASP A CA 1
ATOM 1011 C C . ASP A 1 131 ? -6.444 3.047 17.157 1.00 94.44 131 ASP A C 1
ATOM 1013 O O . ASP A 1 131 ? -5.573 2.485 17.823 1.00 94.44 131 ASP A O 1
ATOM 1017 N N . LEU A 1 132 ? -6.635 2.799 15.861 1.00 96.75 132 LEU A N 1
ATOM 1018 C CA . LEU A 1 132 ? -5.832 1.925 15.017 1.00 96.75 132 LEU A CA 1
ATOM 1019 C C . LEU A 1 132 ? -5.600 2.611 13.671 1.00 96.75 132 LEU A C 1
ATOM 1021 O O . LEU A 1 132 ? -6.542 3.010 12.983 1.00 96.75 132 LEU A O 1
ATOM 1025 N N . THR A 1 133 ? -4.337 2.712 13.274 1.00 98.38 133 THR A N 1
ATOM 1026 C CA . THR A 1 133 ? -3.936 3.108 11.920 1.00 98.38 133 THR A CA 1
ATOM 1027 C C . THR A 1 133 ? -2.930 2.107 11.386 1.00 98.38 133 THR A C 1
ATOM 1029 O O . THR A 1 133 ? -1.942 1.810 12.057 1.00 98.38 133 THR A O 1
ATOM 1032 N N . LEU A 1 134 ? -3.148 1.623 10.166 1.00 98.38 134 LEU A N 1
ATOM 1033 C CA . LEU A 1 134 ? -2.200 0.764 9.466 1.00 98.38 134 LEU A CA 1
ATOM 1034 C C . LEU A 1 134 ? -1.508 1.520 8.342 1.00 98.38 134 LEU A C 1
ATOM 1036 O O . LEU A 1 134 ? -2.127 2.294 7.613 1.00 98.38 134 LEU A O 1
ATOM 1040 N N . TYR A 1 135 ? -0.227 1.233 8.174 1.00 98.38 135 TYR A N 1
ATOM 1041 C CA . TYR A 1 135 ? 0.597 1.699 7.073 1.00 98.38 135 TYR A CA 1
ATOM 1042 C C . TYR A 1 135 ? 1.109 0.480 6.322 1.00 98.38 135 TYR A C 1
ATOM 1044 O O . TYR A 1 135 ? 1.930 -0.274 6.839 1.00 98.38 135 TYR A O 1
ATOM 1052 N N . LEU A 1 136 ? 0.629 0.298 5.100 1.00 98.38 136 LEU A N 1
ATOM 1053 C CA . LEU A 1 136 ? 1.058 -0.771 4.212 1.00 98.38 136 LEU A CA 1
ATOM 1054 C C . LEU A 1 136 ? 1.913 -0.173 3.100 1.00 98.38 136 LEU A C 1
ATOM 1056 O O . LEU A 1 136 ? 1.626 0.920 2.609 1.00 98.38 136 LEU A O 1
ATOM 1060 N N . THR A 1 137 ? 2.935 -0.887 2.649 1.00 98.44 137 THR A N 1
ATOM 1061 C CA . THR A 1 137 ? 3.598 -0.561 1.381 1.00 98.44 137 THR A CA 1
ATOM 1062 C C . THR A 1 137 ? 3.538 -1.740 0.438 1.00 98.44 137 THR A C 1
ATOM 1064 O O . THR A 1 137 ? 3.754 -2.870 0.860 1.00 98.44 137 THR A O 1
ATOM 1067 N N . VAL A 1 138 ? 3.296 -1.460 -0.839 1.00 98.50 138 VAL A N 1
ATOM 1068 C CA . VAL A 1 138 ? 3.405 -2.425 -1.937 1.00 98.50 138 VAL A CA 1
ATOM 1069 C C . VAL A 1 138 ? 4.437 -1.856 -2.891 1.00 98.50 138 VAL A C 1
ATOM 1071 O O . VAL A 1 138 ? 4.222 -0.779 -3.448 1.00 98.50 138 VAL A O 1
ATOM 1074 N N . CYS A 1 139 ? 5.594 -2.498 -3.010 1.00 98.12 139 CYS A N 1
ATOM 1075 C CA . CYS A 1 139 ? 6.740 -1.936 -3.722 1.00 98.12 139 CYS A CA 1
ATOM 1076 C C . CYS A 1 139 ? 7.454 -2.975 -4.575 1.00 98.12 139 CYS A C 1
ATOM 1078 O O . CYS A 1 139 ? 7.469 -4.157 -4.251 1.00 98.12 139 CYS A O 1
ATOM 1080 N N . LEU A 1 140 ? 8.110 -2.498 -5.629 1.00 97.38 140 LEU A N 1
ATOM 1081 C CA . LEU A 1 140 ? 9.138 -3.244 -6.338 1.00 97.38 140 LEU A CA 1
ATOM 1082 C C . LEU A 1 140 ? 10.504 -2.813 -5.807 1.00 97.38 140 LEU A C 1
ATOM 1084 O O . LEU A 1 140 ? 10.778 -1.615 -5.666 1.00 97.38 140 LEU A O 1
ATOM 1088 N N . GLN A 1 141 ? 11.350 -3.788 -5.505 1.00 94.44 141 GLN A N 1
ATOM 1089 C CA . GLN A 1 141 ? 12.695 -3.585 -4.976 1.00 94.44 141 GLN A CA 1
ATOM 1090 C C . GLN A 1 141 ? 13.719 -4.330 -5.835 1.00 94.44 141 GLN A C 1
ATOM 1092 O O . GLN A 1 141 ? 13.387 -5.331 -6.452 1.00 94.44 141 GLN A O 1
ATOM 1097 N N . GLY A 1 142 ? 14.960 -3.837 -5.866 1.00 90.56 142 GLY A N 1
ATOM 1098 C CA . GL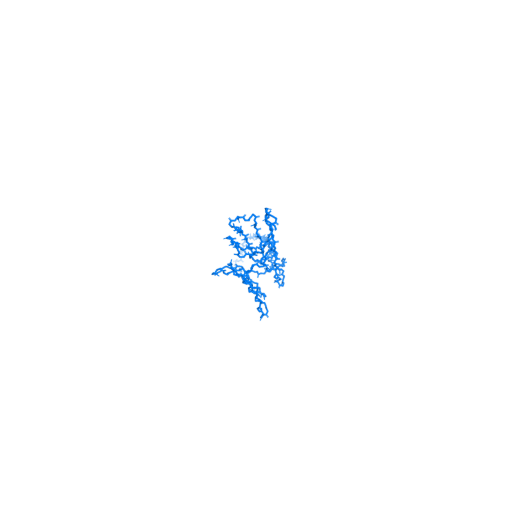Y A 1 142 ? 16.092 -4.543 -6.467 1.00 90.56 142 GLY A CA 1
ATOM 1099 C C . GLY A 1 142 ? 16.043 -4.697 -7.992 1.00 90.56 142 GLY A C 1
ATOM 1100 O O . GLY A 1 142 ? 15.096 -4.309 -8.672 1.00 90.56 142 GLY A O 1
ATOM 1101 N N . ALA A 1 143 ? 17.104 -5.284 -8.550 1.00 88.38 143 ALA A N 1
ATOM 1102 C CA . ALA A 1 143 ? 17.257 -5.468 -9.996 1.00 88.38 143 ALA A CA 1
ATOM 1103 C C . ALA A 1 143 ? 16.293 -6.513 -10.593 1.00 88.38 143 ALA A C 1
ATOM 1105 O O . ALA A 1 143 ? 16.122 -6.579 -11.816 1.00 88.38 143 ALA A O 1
ATOM 1106 N N . ASN A 1 144 ? 15.682 -7.359 -9.760 1.00 91.31 144 ASN A N 1
ATOM 1107 C CA . ASN A 1 144 ? 14.695 -8.340 -10.205 1.00 91.31 144 ASN A CA 1
ATOM 1108 C C . ASN A 1 144 ? 13.257 -7.903 -9.979 1.00 91.31 144 ASN A C 1
ATOM 1110 O O . ASN A 1 144 ? 12.369 -8.653 -10.371 1.00 91.31 144 ASN A O 1
ATOM 1114 N N . GLU A 1 145 ? 13.042 -6.697 -9.448 1.00 94.50 145 GLU A N 1
ATOM 1115 C CA . GLU A 1 145 ? 11.712 -6.178 -9.139 1.00 94.50 145 GLU A CA 1
ATOM 1116 C C . GLU A 1 145 ? 10.965 -7.101 -8.178 1.00 94.50 145 GLU A C 1
ATOM 1118 O O . GLU A 1 145 ? 9.786 -7.393 -8.368 1.00 94.50 145 GLU A O 1
ATOM 1123 N N . GLU A 1 146 ? 11.652 -7.570 -7.135 1.00 95.62 146 GLU A N 1
ATOM 1124 C CA . GLU A 1 146 ? 11.010 -8.324 -6.070 1.00 95.62 146 GLU A CA 1
ATOM 1125 C C . GLU A 1 146 ? 9.812 -7.527 -5.531 1.00 95.62 146 GLU A C 1
ATOM 1127 O O . GLU A 1 146 ? 9.944 -6.358 -5.154 1.00 95.62 146 GLU A O 1
ATOM 1132 N N . LEU A 1 147 ? 8.632 -8.156 -5.520 1.00 97.25 147 LEU A N 1
ATOM 1133 C CA . LEU A 1 147 ? 7.439 -7.567 -4.926 1.00 97.25 147 LEU A CA 1
ATOM 1134 C C . LEU A 1 147 ? 7.542 -7.680 -3.405 1.00 97.25 147 LEU A C 1
ATOM 1136 O O . LEU A 1 147 ? 7.511 -8.781 -2.855 1.00 97.25 147 LEU A O 1
ATOM 1140 N N . VAL A 1 148 ? 7.662 -6.538 -2.739 1.00 97.19 148 VAL A N 1
ATOM 1141 C CA . VAL A 1 148 ? 7.840 -6.434 -1.292 1.00 97.19 148 VAL A CA 1
ATOM 1142 C C . VAL A 1 148 ? 6.623 -5.768 -0.670 1.00 97.19 148 VAL A C 1
ATOM 1144 O O . VAL A 1 148 ? 6.143 -4.734 -1.146 1.00 97.19 148 VAL A O 1
ATOM 1147 N N . PHE A 1 149 ? 6.162 -6.373 0.420 1.00 97.81 149 PHE A N 1
ATOM 1148 C CA . PHE A 1 149 ? 5.103 -5.862 1.271 1.00 97.81 149 PHE A CA 1
ATOM 1149 C C . PHE A 1 149 ? 5.668 -5.560 2.650 1.00 97.81 149 PHE A C 1
ATOM 1151 O O . PHE A 1 149 ? 6.335 -6.409 3.238 1.00 97.81 149 PHE A O 1
ATOM 1158 N N . ASP A 1 150 ? 5.347 -4.387 3.181 1.00 97.75 150 ASP A N 1
ATOM 1159 C CA . ASP A 1 150 ? 5.621 -4.055 4.576 1.00 97.75 150 ASP A CA 1
ATOM 1160 C C . ASP A 1 150 ? 4.335 -3.591 5.241 1.00 97.75 150 ASP A C 1
ATOM 1162 O O . ASP A 1 150 ? 3.468 -2.998 4.594 1.00 97.75 150 ASP A O 1
ATOM 1166 N N . THR A 1 151 ? 4.235 -3.855 6.538 1.00 96.56 151 THR A N 1
ATOM 1167 C CA . THR A 1 151 ? 3.143 -3.384 7.381 1.00 96.56 151 THR A CA 1
ATOM 1168 C C . THR A 1 151 ? 3.710 -2.777 8.653 1.00 96.56 151 THR A C 1
ATOM 1170 O O . THR A 1 151 ? 4.669 -3.290 9.236 1.00 96.56 151 THR A O 1
ATOM 1173 N N . ALA A 1 152 ? 3.119 -1.673 9.075 1.00 97.25 152 ALA A N 1
ATOM 1174 C CA . ALA A 1 152 ? 3.341 -1.063 10.370 1.00 97.25 152 ALA A CA 1
ATOM 1175 C C . ALA A 1 152 ? 2.000 -0.583 10.920 1.00 97.25 152 ALA A C 1
ATOM 1177 O O . ALA A 1 152 ? 1.109 -0.206 10.159 1.00 97.25 152 ALA A O 1
ATOM 1178 N N . ALA A 1 153 ? 1.874 -0.559 12.241 1.00 96.94 153 ALA A N 1
ATOM 1179 C CA . ALA A 1 153 ? 0.669 -0.114 12.917 1.00 96.94 153 ALA A CA 1
ATOM 1180 C C . ALA A 1 153 ? 0.995 1.002 13.913 1.00 96.94 153 ALA A C 1
ATOM 1182 O O . ALA A 1 153 ? 2.053 1.018 14.544 1.00 96.94 153 ALA A O 1
ATOM 1183 N N . THR A 1 154 ? 0.080 1.956 14.038 1.00 97.31 154 THR A N 1
ATOM 1184 C CA . THR A 1 154 ? -0.050 2.794 15.228 1.00 97.31 154 THR A CA 1
ATOM 1185 C C . THR A 1 154 ? -1.277 2.307 15.974 1.00 97.31 154 THR A C 1
ATOM 1187 O O . THR A 1 154 ? -2.386 2.351 15.444 1.00 97.31 154 THR A O 1
ATOM 1190 N N . GLU A 1 155 ? -1.036 1.810 17.179 1.00 94.56 155 GLU A N 1
ATOM 1191 C CA . GLU A 1 155 ? -2.010 1.134 18.025 1.00 94.56 155 GLU A CA 1
ATOM 1192 C C . GLU A 1 155 ? -2.155 1.925 19.322 1.00 94.56 155 GLU A C 1
ATOM 1194 O O . GLU A 1 155 ? -1.169 2.197 20.014 1.00 94.56 155 GLU A O 1
ATOM 1199 N N . GLY A 1 156 ? -3.384 2.311 19.643 1.00 91.75 156 GLY A N 1
ATOM 1200 C CA . GLY A 1 156 ? -3.745 2.831 20.951 1.00 91.75 156 GLY A CA 1
ATOM 1201 C C . GLY A 1 156 ? -4.308 1.722 21.826 1.00 91.75 156 GLY A C 1
ATOM 1202 O O . GLY A 1 156 ? -3.606 0.832 22.299 1.00 91.75 156 GLY A O 1
ATOM 1203 N N . GLN A 1 157 ? -5.617 1.777 22.062 1.00 87.56 157 GLN A N 1
ATOM 1204 C CA . GLN A 1 157 ? -6.329 0.736 22.813 1.00 87.56 157 GLN A CA 1
ATOM 1205 C C . GLN A 1 157 ? -6.736 -0.472 21.955 1.00 87.56 157 GLN A C 1
ATOM 1207 O O . GLN A 1 157 ? -7.214 -1.470 22.504 1.00 87.56 157 GLN A O 1
ATOM 1212 N N . ALA A 1 158 ? -6.580 -0.367 20.635 1.00 84.00 158 ALA A N 1
ATOM 1213 C CA . ALA A 1 158 ? -6.801 -1.432 19.670 1.00 84.00 158 ALA A CA 1
ATOM 1214 C C . ALA A 1 158 ? -5.443 -1.964 19.187 1.00 84.00 158 ALA A C 1
ATOM 1216 O O . ALA A 1 158 ? -4.624 -1.172 18.728 1.00 84.00 158 ALA A O 1
ATOM 1217 N N . ALA A 1 159 ? -5.222 -3.276 19.318 1.00 73.94 159 ALA A N 1
ATOM 1218 C CA . ALA A 1 159 ? -3.996 -3.991 18.936 1.00 73.94 159 ALA A CA 1
ATOM 1219 C C . ALA A 1 159 ? -4.296 -5.437 18.512 1.00 73.94 159 ALA A C 1
ATOM 1221 O O . ALA A 1 159 ? -5.433 -5.892 18.774 1.00 73.94 159 ALA A O 1
#